Protein AF-A0A9D2BM08-F1 (afdb_monomer_lite)

Secondary structure (DSSP, 8-state):
-----HHHHHHHHHHHHHHHHHHHH---TT---HHHHHHHHHHHHHHHTT---BHHHHHHHHT--HHHHHHHHHHHHHTTS---EEETTEEEEEE-

pLDDT: mean 82.4, std 11.78, range [45.31, 91.88]

Structure (mmCIF, N/CA/C/O backbone):
data_AF-A0A9D2BM08-F1
#
_entry.id   AF-A0A9D2BM08-F1
#
loop_
_atom_site.group_PDB
_atom_site.id
_atom_site.type_symbol
_atom_site.label_atom_id
_atom_site.label_alt_id
_atom_site.label_comp_id
_atom_site.label_asym_id
_atom_site.label_entity_id
_atom_site.label_seq_id
_atom_site.pdbx_PDB_ins_code
_atom_site.Cartn_x
_atom_site.Cartn_y
_atom_site.Cartn_z
_atom_site.occupancy
_atom_site.B_iso_or_equiv
_atom_site.auth_seq_id
_atom_site.auth_comp_id
_atom_site.auth_asym_id
_atom_site.auth_atom_id
_atom_site.pdbx_PDB_model_num
ATOM 1 N N . MET A 1 1 ? 31.559 -18.540 -23.776 1.00 45.31 1 MET A N 1
ATOM 2 C CA . MET A 1 1 ? 30.370 -18.032 -24.492 1.00 45.31 1 MET A CA 1
ATOM 3 C C . MET A 1 1 ? 29.352 -17.616 -23.435 1.00 45.31 1 MET A C 1
ATOM 5 O O . MET A 1 1 ? 28.773 -18.478 -22.789 1.00 45.31 1 MET A O 1
ATOM 9 N N . TYR A 1 2 ? 29.264 -16.318 -23.125 1.00 54.38 2 TYR A N 1
ATOM 10 C CA . TYR A 1 2 ? 28.348 -15.799 -22.102 1.00 54.38 2 TYR A CA 1
ATOM 11 C C . TYR A 1 2 ? 26.923 -15.963 -22.643 1.00 54.38 2 TYR A C 1
ATOM 13 O O . TYR A 1 2 ? 26.498 -15.194 -23.500 1.00 54.38 2 TYR A O 1
ATOM 21 N N . SER A 1 3 ? 26.220 -17.012 -22.213 1.00 60.78 3 SER A N 1
ATOM 22 C CA . SER A 1 3 ? 24.790 -17.146 -22.496 1.00 60.78 3 SER A CA 1
ATOM 23 C C . SER A 1 3 ? 24.115 -15.955 -21.839 1.00 60.78 3 SER A C 1
ATOM 25 O O . SER A 1 3 ? 24.186 -15.836 -20.617 1.00 60.78 3 SER A O 1
ATOM 27 N N . ASP A 1 4 ? 23.553 -15.044 -22.633 1.00 63.81 4 ASP A N 1
ATOM 28 C CA . ASP A 1 4 ? 22.816 -13.896 -22.115 1.00 63.81 4 ASP A CA 1
ATOM 29 C C . ASP A 1 4 ? 21.692 -14.434 -21.217 1.00 63.81 4 ASP A C 1
ATOM 31 O O . ASP A 1 4 ? 20.735 -15.035 -21.721 1.00 63.81 4 ASP A O 1
ATOM 35 N N . PRO A 1 5 ? 21.823 -14.348 -19.880 1.00 83.50 5 PRO A N 1
ATOM 36 C CA . PRO A 1 5 ? 20.928 -15.081 -19.013 1.00 83.50 5 PRO A CA 1
ATOM 37 C C . PRO A 1 5 ? 19.567 -14.414 -19.119 1.00 83.50 5 PRO A C 1
ATOM 39 O O . PRO A 1 5 ? 19.461 -13.196 -18.973 1.00 83.50 5 PRO A O 1
ATOM 42 N N . VAL 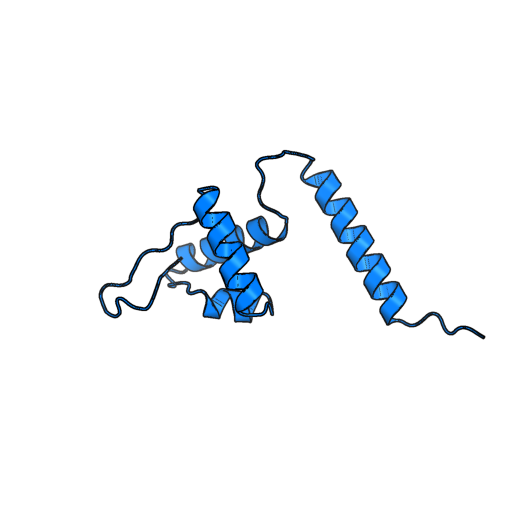A 1 6 ? 18.511 -15.199 -19.318 1.00 84.94 6 VAL A N 1
ATOM 43 C CA . VAL A 1 6 ? 17.125 -14.709 -19.395 1.00 84.94 6 VAL A CA 1
ATOM 44 C C . VAL A 1 6 ? 16.808 -13.731 -18.249 1.00 84.94 6 VAL A C 1
ATOM 46 O O . VAL A 1 6 ? 16.173 -12.701 -18.467 1.00 84.94 6 VAL A O 1
ATOM 49 N N . GLY A 1 7 ? 17.364 -13.963 -17.053 1.00 85.62 7 GLY A N 1
ATOM 50 C CA . GLY A 1 7 ? 17.252 -13.050 -15.911 1.00 85.62 7 GLY A CA 1
ATOM 51 C C . GLY A 1 7 ? 17.825 -11.641 -16.139 1.00 85.62 7 GLY A C 1
ATOM 52 O O . GLY A 1 7 ? 17.230 -10.661 -15.688 1.00 85.62 7 GLY A O 1
ATOM 53 N N . ARG A 1 8 ? 18.936 -11.493 -16.876 1.00 86.56 8 ARG A N 1
ATOM 54 C CA . ARG A 1 8 ? 19.505 -10.180 -17.237 1.00 86.56 8 ARG A CA 1
ATOM 55 C C . ARG A 1 8 ? 18.551 -9.420 -18.156 1.00 86.56 8 ARG A C 1
ATOM 57 O O . ARG A 1 8 ? 18.287 -8.247 -17.900 1.00 86.56 8 ARG A O 1
ATOM 64 N N . ARG A 1 9 ? 17.985 -10.085 -19.167 1.00 87.75 9 ARG A N 1
ATOM 65 C CA . ARG A 1 9 ? 17.002 -9.483 -20.086 1.00 87.75 9 ARG A CA 1
ATOM 66 C C . ARG A 1 9 ? 15.733 -9.055 -19.353 1.00 87.75 9 ARG A C 1
ATOM 68 O O . ARG A 1 9 ? 15.296 -7.922 -19.532 1.00 87.75 9 ARG A O 1
ATOM 75 N N . ILE A 1 10 ? 15.203 -9.898 -18.463 1.00 89.44 10 ILE A N 1
ATOM 76 C CA . ILE A 1 10 ? 14.049 -9.557 -17.611 1.00 89.44 10 ILE A CA 1
ATOM 77 C C . ILE A 1 10 ? 14.352 -8.316 -16.763 1.00 89.44 10 ILE A C 1
ATOM 79 O O . ILE A 1 10 ? 13.552 -7.383 -16.718 1.00 89.44 10 ILE A O 1
ATOM 83 N N . LYS A 1 11 ? 15.535 -8.252 -16.137 1.00 86.25 11 LYS A N 1
ATOM 84 C CA . LYS A 1 11 ? 15.943 -7.089 -15.338 1.00 86.25 11 LYS A CA 1
ATOM 85 C C . LYS A 1 11 ? 16.061 -5.816 -16.184 1.00 86.25 11 LYS A C 1
ATOM 87 O O . LYS A 1 11 ? 15.638 -4.753 -15.732 1.00 86.25 11 LYS A O 1
ATOM 92 N N . ILE A 1 12 ? 16.603 -5.912 -17.400 1.00 90.94 12 ILE A N 1
ATOM 93 C CA . ILE A 1 12 ? 16.689 -4.782 -18.339 1.00 90.94 12 ILE A CA 1
ATOM 94 C C . ILE A 1 12 ? 15.287 -4.296 -18.720 1.00 90.94 12 ILE A C 1
ATOM 96 O O . ILE A 1 12 ? 15.032 -3.096 -18.635 1.00 90.94 12 ILE A O 1
ATOM 100 N N . ILE A 1 13 ? 14.374 -5.206 -19.068 1.00 89.50 13 ILE A N 1
ATOM 101 C CA . ILE A 1 13 ? 12.986 -4.872 -19.418 1.00 89.50 13 ILE A CA 1
ATOM 102 C C . ILE A 1 13 ? 12.286 -4.188 -18.240 1.00 89.50 13 ILE A C 1
ATOM 104 O O . ILE A 1 13 ? 11.743 -3.101 -18.412 1.00 89.50 13 ILE A O 1
ATOM 108 N N . ASN A 1 14 ? 12.382 -4.745 -17.030 1.00 85.62 14 ASN A N 1
ATOM 109 C CA . ASN A 1 14 ? 11.822 -4.138 -15.820 1.00 85.62 14 ASN A CA 1
ATOM 110 C C . ASN A 1 14 ? 12.357 -2.712 -15.586 1.00 85.62 14 ASN A C 1
ATOM 112 O O . ASN A 1 14 ? 11.598 -1.794 -15.284 1.00 85.62 14 ASN A O 1
ATOM 116 N N . ASN A 1 15 ? 13.660 -2.492 -15.778 1.00 84.75 15 ASN A N 1
ATOM 117 C CA . ASN A 1 15 ? 14.264 -1.168 -15.620 1.00 84.75 15 ASN A CA 1
ATOM 118 C C . ASN A 1 15 ? 13.851 -0.184 -16.728 1.00 84.75 15 ASN A C 1
ATOM 120 O O . ASN A 1 15 ? 13.768 1.020 -16.486 1.00 84.75 15 ASN A O 1
ATOM 124 N N . LEU A 1 16 ? 13.635 -0.663 -17.955 1.00 87.31 16 LEU A N 1
ATOM 125 C CA . LEU A 1 16 ? 13.127 0.157 -19.055 1.00 87.31 16 LEU A CA 1
ATOM 126 C C . LEU A 1 16 ? 11.662 0.533 -18.833 1.00 87.31 16 LEU A C 1
ATOM 128 O O . LEU A 1 16 ? 11.326 1.702 -18.992 1.00 87.31 16 LEU A O 1
ATOM 132 N N . MET A 1 17 ? 10.830 -0.413 -18.386 1.00 82.69 17 MET A N 1
ATOM 133 C CA . MET A 1 17 ? 9.440 -0.156 -18.013 1.00 82.69 17 MET A CA 1
ATOM 134 C C . MET A 1 17 ? 9.364 0.888 -16.903 1.00 82.69 17 MET A C 1
ATOM 136 O O . MET A 1 17 ? 8.708 1.904 -17.095 1.00 82.69 17 MET A O 1
ATOM 140 N N . LYS A 1 18 ? 10.110 0.716 -15.802 1.00 76.44 18 LYS A N 1
ATOM 141 C CA . LYS A 1 18 ? 10.165 1.711 -14.716 1.00 76.44 18 LYS A CA 1
ATOM 142 C C . LYS A 1 18 ? 10.514 3.106 -15.234 1.00 76.44 18 LYS A C 1
ATOM 144 O O . LYS A 1 18 ? 9.739 4.028 -15.038 1.00 76.44 18 LYS A O 1
ATOM 149 N N . ARG A 1 19 ? 11.601 3.238 -16.004 1.00 78.44 19 ARG A N 1
ATOM 150 C CA . ARG A 1 19 ? 12.019 4.533 -16.574 1.00 78.44 19 ARG A CA 1
ATOM 151 C C . ARG A 1 19 ? 10.999 5.132 -17.538 1.00 78.44 19 ARG A C 1
ATOM 153 O O . ARG A 1 19 ? 10.851 6.348 -17.574 1.00 78.44 19 ARG A O 1
ATOM 160 N N . SER A 1 20 ? 10.340 4.310 -18.352 1.00 80.69 20 SER A N 1
ATOM 161 C CA . SER A 1 20 ? 9.291 4.783 -19.257 1.00 80.69 20 SER A CA 1
ATOM 162 C C . SER A 1 20 ? 8.098 5.304 -18.464 1.00 80.69 20 SER A C 1
ATOM 164 O O . SER A 1 20 ? 7.599 6.386 -18.749 1.00 80.69 20 SER A O 1
ATOM 166 N N . MET A 1 21 ? 7.685 4.573 -17.431 1.00 72.12 21 MET A N 1
ATOM 167 C CA . MET A 1 21 ? 6.584 4.975 -16.564 1.00 72.12 21 MET A CA 1
ATOM 168 C C . MET A 1 21 ? 6.938 6.251 -15.795 1.00 72.12 21 MET A C 1
ATOM 170 O O . MET A 1 21 ? 6.175 7.206 -15.844 1.00 72.12 21 MET A O 1
ATOM 174 N N . ASP A 1 22 ? 8.128 6.343 -15.203 1.00 71.25 22 ASP A N 1
ATOM 175 C CA . ASP A 1 22 ? 8.592 7.557 -14.516 1.00 71.25 22 ASP A CA 1
ATOM 176 C C . ASP A 1 22 ? 8.582 8.788 -15.446 1.00 71.25 22 ASP A C 1
ATOM 178 O O . ASP A 1 22 ? 8.233 9.891 -15.026 1.00 71.25 22 ASP A O 1
ATOM 182 N N . LYS A 1 23 ? 8.897 8.606 -16.738 1.00 73.00 23 LYS A N 1
ATOM 183 C CA . LYS A 1 23 ? 8.786 9.668 -17.753 1.00 73.00 23 LYS A CA 1
ATOM 184 C C . LYS A 1 23 ? 7.337 10.047 -18.068 1.00 73.00 23 LYS A C 1
ATOM 186 O O . LYS A 1 23 ? 7.062 11.234 -18.211 1.00 73.00 23 LYS A O 1
ATOM 191 N N . PHE A 1 24 ? 6.432 9.072 -18.174 1.00 66.31 24 PHE A N 1
ATOM 192 C CA . PHE A 1 24 ? 5.005 9.312 -18.427 1.00 66.31 24 PHE A CA 1
ATOM 193 C C . PHE A 1 24 ? 4.305 10.005 -17.251 1.00 66.31 24 PHE A C 1
ATOM 195 O O . PHE A 1 24 ? 3.483 10.891 -17.464 1.00 66.31 24 PHE A O 1
ATOM 202 N N . PHE A 1 25 ? 4.631 9.624 -16.014 1.00 59.84 25 PHE A N 1
ATOM 203 C CA . PHE A 1 25 ? 4.019 10.201 -14.812 1.00 59.84 25 PHE A CA 1
ATOM 204 C C . PHE A 1 25 ? 4.668 11.529 -14.372 1.00 59.84 25 PHE A C 1
ATOM 206 O O . PHE A 1 25 ? 4.028 12.299 -13.649 1.00 59.84 25 PHE A O 1
ATOM 213 N N . GLY A 1 26 ? 5.874 11.838 -14.870 1.00 55.62 26 GLY A N 1
ATOM 214 C CA . GLY A 1 26 ? 6.589 13.101 -14.671 1.00 55.62 26 GLY A CA 1
ATOM 215 C C . GLY A 1 26 ? 7.317 13.205 -13.324 1.00 55.62 26 GLY A C 1
ATOM 216 O O . GLY A 1 26 ? 6.897 12.635 -12.320 1.00 55.62 26 GLY A O 1
ATOM 217 N N . GLN A 1 27 ? 8.410 13.978 -13.282 1.00 53.22 27 GLN A N 1
ATOM 218 C CA . GLN A 1 27 ? 9.116 14.313 -12.038 1.00 53.22 27 GLN A CA 1
ATOM 219 C C . GLN A 1 27 ? 8.324 15.367 -11.253 1.00 53.22 27 GLN A C 1
ATOM 221 O O . GLN A 1 27 ? 8.562 16.564 -11.402 1.00 53.22 27 GLN A O 1
ATOM 226 N N . ARG A 1 28 ? 7.355 14.942 -10.437 1.00 51.75 28 ARG A N 1
ATOM 227 C CA . ARG A 1 28 ? 6.757 15.804 -9.408 1.00 51.75 28 ARG A CA 1
ATOM 228 C C . ARG A 1 28 ? 7.173 15.316 -8.016 1.00 51.75 28 ARG A C 1
ATOM 230 O O . ARG A 1 28 ? 7.005 14.127 -7.744 1.00 51.75 28 ARG A O 1
ATOM 237 N N . PRO A 1 29 ? 7.727 16.190 -7.154 1.00 48.66 29 PRO A N 1
ATOM 238 C CA . PRO A 1 29 ? 8.267 15.829 -5.833 1.00 48.66 29 PRO A CA 1
ATOM 239 C C . PRO A 1 29 ? 7.218 15.298 -4.835 1.00 48.66 29 PRO A C 1
ATOM 241 O O . PRO A 1 29 ? 7.560 14.789 -3.773 1.00 48.66 29 PRO A O 1
ATOM 244 N N . ASP A 1 30 ? 5.946 15.400 -5.192 1.00 51.72 30 ASP A N 1
ATOM 245 C CA . ASP A 1 30 ? 4.760 15.203 -4.368 1.00 51.72 30 ASP A CA 1
ATOM 246 C C . ASP A 1 30 ? 3.937 13.957 -4.762 1.00 51.72 30 ASP A C 1
ATOM 248 O O . ASP A 1 30 ? 2.893 13.691 -4.164 1.00 51.72 30 ASP A O 1
ATOM 252 N N . ARG A 1 31 ? 4.386 13.144 -5.736 1.00 52.44 31 ARG A N 1
ATOM 253 C CA . ARG A 1 31 ? 3.550 12.064 -6.288 1.00 52.44 31 ARG A CA 1
ATOM 254 C C . ARG A 1 31 ? 3.863 10.641 -5.837 1.00 52.44 31 ARG A C 1
ATOM 256 O O . ARG A 1 31 ? 4.998 10.195 -5.705 1.00 52.44 31 ARG A O 1
ATOM 263 N N . ALA A 1 32 ? 2.751 9.927 -5.673 1.00 57.47 32 ALA A N 1
ATOM 264 C CA . ALA A 1 32 ? 2.604 8.487 -5.636 1.00 57.47 32 ALA A CA 1
ATOM 265 C C . ALA A 1 32 ? 3.592 7.806 -6.596 1.00 57.47 32 ALA A C 1
ATOM 267 O O . ALA A 1 32 ? 3.555 8.072 -7.796 1.00 57.47 32 ALA A O 1
ATOM 268 N N . THR A 1 33 ? 4.453 6.910 -6.092 1.00 71.06 33 THR A N 1
ATOM 269 C CA . THR A 1 33 ? 5.191 6.007 -6.989 1.00 71.06 33 THR A CA 1
ATOM 270 C C . THR A 1 33 ? 4.189 5.238 -7.847 1.00 71.06 33 THR A C 1
ATOM 272 O O . THR A 1 33 ? 3.016 5.116 -7.481 1.00 71.06 33 THR A O 1
ATOM 275 N N . LEU A 1 34 ? 4.633 4.678 -8.975 1.00 72.06 34 LEU A N 1
ATOM 276 C CA . LEU A 1 34 ? 3.768 3.840 -9.806 1.00 72.06 34 LEU A CA 1
ATOM 277 C C . LEU A 1 34 ? 2.989 2.838 -8.935 1.00 72.06 34 LEU A C 1
ATOM 279 O O . LEU A 1 34 ? 1.767 2.778 -9.011 1.00 72.06 34 LEU A O 1
ATOM 283 N N . MET A 1 35 ? 3.683 2.181 -8.001 1.00 78.25 35 MET A N 1
ATOM 284 C CA . MET A 1 35 ? 3.098 1.277 -7.007 1.00 78.25 35 MET A CA 1
ATOM 285 C C . MET A 1 35 ? 1.979 1.896 -6.164 1.00 78.25 35 MET A C 1
ATOM 287 O O . MET A 1 35 ? 0.942 1.266 -6.000 1.00 78.25 35 MET A O 1
ATOM 291 N N . HIS A 1 36 ? 2.139 3.124 -5.668 1.00 83.62 36 HIS A N 1
ATOM 292 C CA . HIS A 1 36 ? 1.072 3.816 -4.938 1.00 83.62 36 HIS A CA 1
ATOM 293 C C . HIS A 1 36 ? -0.175 4.009 -5.818 1.00 83.62 36 HIS A C 1
ATOM 295 O O . HIS A 1 36 ? -1.288 3.867 -5.327 1.00 83.62 36 HIS A O 1
ATOM 301 N N . THR A 1 37 ? -0.005 4.273 -7.119 1.00 81.88 37 THR A N 1
ATOM 302 C CA . THR A 1 37 ? -1.130 4.420 -8.061 1.00 81.88 37 THR A CA 1
ATOM 303 C C . THR A 1 37 ? -1.870 3.096 -8.264 1.00 81.88 37 THR A C 1
ATOM 305 O O . THR A 1 37 ? -3.096 3.069 -8.215 1.00 81.88 37 THR A O 1
ATOM 308 N N . TRP A 1 38 ? -1.140 1.986 -8.424 1.00 84.94 38 TRP A N 1
ATOM 309 C CA . TRP A 1 38 ? -1.749 0.652 -8.509 1.00 84.94 38 TRP A CA 1
ATOM 310 C C . TRP A 1 38 ? -2.512 0.288 -7.235 1.00 84.94 38 TRP A C 1
ATOM 312 O O . TRP A 1 38 ? -3.612 -0.251 -7.314 1.00 84.94 38 TRP A O 1
ATOM 322 N N . ILE A 1 39 ? -1.960 0.617 -6.066 1.00 87.56 39 ILE A N 1
ATOM 323 C CA . ILE A 1 39 ? -2.611 0.360 -4.776 1.00 87.56 39 ILE A CA 1
ATOM 324 C C . ILE A 1 39 ? -3.879 1.195 -4.631 1.00 87.56 39 ILE A C 1
ATOM 326 O O . ILE A 1 39 ? -4.895 0.659 -4.209 1.00 87.56 39 ILE A O 1
ATOM 330 N N . LEU A 1 40 ? -3.850 2.475 -5.010 1.00 88.25 40 LEU A N 1
ATOM 331 C CA . LEU A 1 40 ? -5.045 3.322 -4.997 1.00 88.25 40 LEU A CA 1
ATOM 332 C C . LEU A 1 40 ? -6.142 2.760 -5.912 1.00 88.25 40 LEU A C 1
ATOM 334 O O . LEU A 1 40 ? -7.284 2.650 -5.479 1.00 88.25 40 LEU A O 1
ATOM 338 N N . GLY A 1 41 ? -5.795 2.330 -7.130 1.00 88.94 41 GLY A N 1
ATOM 339 C CA . GLY A 1 41 ? -6.755 1.689 -8.036 1.00 88.94 41 GLY A CA 1
ATOM 340 C C . GLY A 1 41 ? -7.307 0.369 -7.487 1.00 88.94 41 GLY A C 1
ATOM 341 O O . GLY A 1 41 ? -8.501 0.099 -7.585 1.00 88.94 41 GLY A O 1
ATOM 342 N N . PHE A 1 42 ? -6.463 -0.440 -6.846 1.00 90.12 42 PHE A N 1
ATOM 343 C CA . PHE A 1 42 ? -6.893 -1.670 -6.180 1.00 90.12 42 PHE A CA 1
ATOM 344 C C . PHE A 1 42 ? -7.854 -1.401 -5.014 1.00 90.12 42 PHE A C 1
ATOM 346 O O . PHE A 1 42 ? -8.878 -2.075 -4.898 1.00 90.12 42 PHE A O 1
ATOM 353 N N . LEU A 1 43 ? -7.546 -0.405 -4.177 1.00 90.62 43 LEU A N 1
ATOM 354 C CA . LEU A 1 43 ? -8.405 0.015 -3.070 1.00 90.62 43 LEU A CA 1
ATOM 355 C C . LEU A 1 43 ? -9.756 0.513 -3.584 1.00 90.62 43 LEU A C 1
ATOM 357 O O . LEU A 1 43 ? -10.784 0.084 -3.067 1.00 90.62 43 LEU A O 1
ATOM 361 N N . GLN A 1 44 ? -9.759 1.336 -4.635 1.00 89.81 44 GLN A N 1
ATOM 362 C CA . GLN A 1 44 ? -10.980 1.847 -5.253 1.00 89.81 44 GLN A CA 1
ATOM 363 C C . GLN A 1 44 ? -11.863 0.709 -5.780 1.00 89.81 44 GLN A C 1
ATOM 365 O O . GLN A 1 44 ? -13.023 0.607 -5.396 1.00 89.81 44 GLN A O 1
ATOM 370 N N . ASN A 1 45 ? -11.294 -0.225 -6.547 1.00 91.50 45 ASN A N 1
ATOM 371 C CA . ASN A 1 45 ? -12.039 -1.375 -7.065 1.00 91.50 45 ASN A CA 1
ATOM 372 C C . ASN A 1 45 ? -12.642 -2.244 -5.948 1.00 91.50 45 ASN A C 1
ATOM 374 O O . ASN A 1 45 ? -13.740 -2.785 -6.093 1.00 91.50 45 ASN A O 1
ATOM 378 N N . ARG A 1 46 ? -11.930 -2.416 -4.825 1.00 90.94 46 ARG A N 1
ATOM 379 C CA . ARG A 1 46 ? -12.451 -3.169 -3.675 1.00 90.94 46 ARG A CA 1
ATOM 380 C C . ARG A 1 46 ? -13.523 -2.401 -2.914 1.00 90.94 46 ARG A C 1
ATOM 382 O O . ARG A 1 46 ? -14.495 -3.022 -2.486 1.00 90.94 46 ARG A O 1
ATOM 389 N N . GLN A 1 47 ? -13.371 -1.088 -2.782 1.00 89.00 47 GLN A N 1
ATOM 390 C CA . GLN A 1 47 ? -14.371 -0.219 -2.175 1.00 89.00 47 GLN A CA 1
ATOM 391 C C . GLN A 1 47 ? -15.672 -0.220 -2.986 1.00 89.00 47 GLN A C 1
ATOM 393 O O . GLN A 1 47 ? -16.738 -0.396 -2.400 1.00 89.00 47 GLN A O 1
ATOM 398 N N . ASP A 1 48 ? -15.584 -0.129 -4.315 1.00 90.81 48 ASP A N 1
ATOM 399 C CA . ASP A 1 48 ? -16.734 -0.202 -5.225 1.00 90.81 48 ASP A CA 1
ATOM 400 C C . ASP A 1 48 ? -17.446 -1.564 -5.142 1.00 90.81 48 ASP A C 1
ATOM 402 O O . ASP A 1 48 ? -18.665 -1.655 -5.269 1.00 90.81 48 ASP A O 1
ATOM 406 N N . ALA A 1 49 ? -16.698 -2.632 -4.851 1.00 91.62 49 ALA A N 1
ATOM 407 C CA . ALA A 1 49 ? -17.236 -3.966 -4.590 1.00 91.62 49 ALA A CA 1
ATOM 408 C C . ALA A 1 49 ? -17.738 -4.174 -3.142 1.00 91.62 49 ALA A C 1
ATOM 410 O O . ALA A 1 49 ? -18.116 -5.294 -2.791 1.00 91.62 49 ALA A O 1
ATOM 411 N N . GLY A 1 50 ? -17.697 -3.146 -2.286 1.00 88.31 50 GLY A N 1
ATOM 412 C CA . GLY A 1 50 ? -18.113 -3.220 -0.881 1.00 88.31 50 GLY A CA 1
ATOM 413 C C . GLY A 1 50 ? -17.222 -4.108 -0.003 1.00 88.31 50 GLY A C 1
ATOM 414 O O . GLY A 1 50 ? -17.676 -4.607 1.024 1.00 88.31 50 GLY A O 1
ATOM 415 N N . LYS A 1 51 ? -15.969 -4.351 -0.407 1.00 89.44 51 LYS A N 1
ATOM 416 C CA . LYS A 1 51 ? -15.028 -5.222 0.309 1.00 89.44 51 LYS A CA 1
ATOM 417 C C . LYS A 1 51 ? -14.077 -4.412 1.179 1.00 89.44 51 LYS A C 1
ATOM 419 O O . LYS A 1 51 ? -13.421 -3.480 0.715 1.00 89.44 51 LYS A O 1
ATOM 424 N N . ASP A 1 52 ? -13.926 -4.838 2.427 1.00 88.31 52 ASP A N 1
ATOM 425 C CA . ASP A 1 52 ? -12.878 -4.316 3.298 1.00 88.31 52 ASP A CA 1
ATOM 426 C C . ASP A 1 52 ? -11.498 -4.759 2.807 1.00 88.31 52 ASP A C 1
ATOM 428 O O . ASP A 1 52 ? -11.295 -5.912 2.414 1.00 88.31 52 ASP A O 1
ATOM 432 N N . THR A 1 53 ? -10.541 -3.830 2.835 1.00 91.25 53 THR A N 1
ATOM 433 C CA . THR A 1 53 ? -9.162 -4.098 2.427 1.00 91.25 53 THR A CA 1
ATOM 434 C C . THR A 1 53 ? -8.223 -3.914 3.605 1.00 91.25 53 THR A C 1
ATOM 436 O O . THR A 1 53 ? -8.223 -2.882 4.278 1.00 91.25 53 THR A O 1
ATOM 439 N N . PHE A 1 54 ? -7.393 -4.926 3.838 1.00 91.88 54 PHE A N 1
ATOM 440 C CA . PHE A 1 54 ? -6.380 -4.924 4.880 1.00 91.88 54 PHE A CA 1
ATOM 441 C C . PHE A 1 54 ? -4.986 -5.027 4.274 1.00 91.88 54 PHE A C 1
ATOM 443 O O . PHE A 1 54 ? -4.801 -5.388 3.114 1.00 91.88 54 PHE A O 1
ATOM 450 N N . GLN A 1 55 ? -3.966 -4.774 5.095 1.00 90.12 55 GLN A N 1
ATOM 451 C CA . GLN A 1 55 ? -2.575 -4.880 4.653 1.00 90.12 55 GLN A CA 1
ATOM 452 C C . GLN A 1 55 ? -2.255 -6.257 4.035 1.00 90.12 55 GLN A C 1
ATOM 454 O O . GLN A 1 55 ? -1.577 -6.321 3.014 1.00 90.12 55 GLN A O 1
ATOM 459 N N . LYS A 1 56 ? -2.799 -7.343 4.603 1.00 90.50 56 LYS A N 1
ATOM 460 C CA . LYS A 1 56 ? -2.637 -8.716 4.090 1.00 90.50 56 LYS A CA 1
ATOM 461 C C . LYS A 1 56 ? -3.150 -8.899 2.655 1.00 90.50 56 LYS A C 1
ATOM 463 O O . LYS A 1 56 ? -2.586 -9.693 1.912 1.00 90.50 56 LYS A O 1
ATOM 468 N N . ASP A 1 57 ? -4.194 -8.169 2.265 1.00 91.19 57 ASP A N 1
ATOM 469 C CA . ASP A 1 57 ? -4.763 -8.248 0.919 1.00 91.19 57 ASP A CA 1
ATOM 470 C C . ASP A 1 57 ? -3.829 -7.603 -0.104 1.00 91.19 57 ASP A C 1
ATOM 472 O O . ASP A 1 57 ? -3.632 -8.140 -1.187 1.00 91.19 57 ASP A O 1
ATOM 476 N N . ILE A 1 58 ? -3.202 -6.486 0.270 1.00 90.00 58 ILE A N 1
ATOM 477 C CA . ILE A 1 58 ? -2.214 -5.790 -0.564 1.00 90.00 58 ILE A CA 1
ATOM 47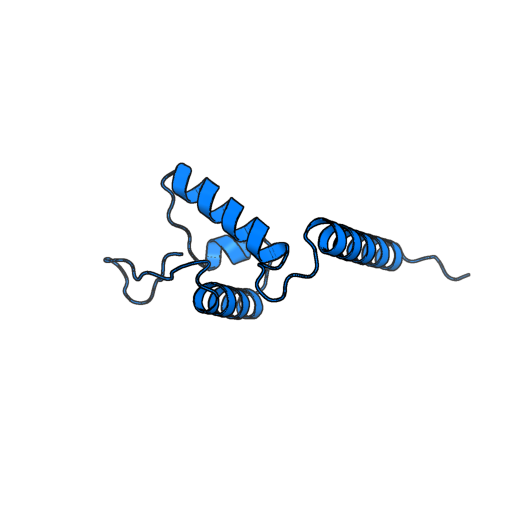8 C C . ILE A 1 58 ? -0.932 -6.627 -0.685 1.00 90.00 58 ILE A C 1
ATOM 480 O O . ILE A 1 58 ? -0.369 -6.732 -1.773 1.00 90.00 58 ILE A O 1
ATOM 484 N N . GLU A 1 59 ? -0.484 -7.248 0.413 1.00 91.81 59 GLU A N 1
ATOM 485 C CA . GLU A 1 59 ? 0.664 -8.170 0.413 1.00 91.81 59 GLU A CA 1
ATOM 486 C C . GLU A 1 59 ? 0.443 -9.334 -0.564 1.00 91.81 59 GLU A C 1
ATOM 488 O O . GLU A 1 59 ? 1.337 -9.648 -1.352 1.00 91.81 59 GLU A O 1
ATOM 493 N N . ALA A 1 60 ? -0.752 -9.936 -0.544 1.00 90.38 60 ALA A N 1
ATOM 494 C CA . ALA A 1 60 ? -1.116 -11.048 -1.416 1.00 90.38 60 ALA A CA 1
ATOM 495 C C . ALA A 1 60 ? -1.262 -10.625 -2.886 1.00 90.38 60 ALA A C 1
ATOM 497 O O . ALA A 1 60 ? -0.692 -11.274 -3.760 1.00 90.38 60 ALA A O 1
ATOM 498 N N . GLU A 1 61 ? -1.972 -9.528 -3.159 1.00 89.00 61 GLU A N 1
ATOM 499 C CA . GLU A 1 61 ? -2.247 -9.065 -4.525 1.00 89.00 61 GLU A CA 1
ATOM 500 C C . GLU A 1 61 ? -0.962 -8.677 -5.267 1.00 89.00 61 GLU A C 1
ATOM 502 O O . GLU A 1 61 ? -0.731 -9.083 -6.403 1.00 89.00 61 GLU A O 1
ATOM 507 N N . PHE A 1 62 ? -0.092 -7.906 -4.612 1.00 86.19 62 PHE A N 1
ATOM 508 C CA . PHE A 1 62 ? 1.115 -7.377 -5.247 1.00 86.19 62 PHE A CA 1
ATOM 509 C C . PHE A 1 62 ? 2.357 -8.241 -5.008 1.00 86.19 62 PHE A C 1
ATOM 511 O O . PHE A 1 62 ? 3.442 -7.889 -5.473 1.00 86.19 62 PHE A O 1
ATOM 518 N N . SER A 1 63 ? 2.221 -9.363 -4.289 1.00 87.38 63 SER A N 1
ATOM 519 C CA . SER A 1 63 ? 3.335 -10.243 -3.908 1.00 87.38 63 SER A CA 1
ATOM 520 C C . SER A 1 63 ? 4.493 -9.477 -3.245 1.00 87.38 63 SER A C 1
ATOM 522 O O . SER A 1 63 ? 5.670 -9.697 -3.544 1.00 87.38 63 SER A O 1
ATOM 524 N N . ILE A 1 64 ? 4.160 -8.541 -2.350 1.00 87.00 64 ILE A N 1
ATOM 525 C CA . ILE A 1 64 ? 5.127 -7.702 -1.628 1.00 87.00 64 ILE A CA 1
ATOM 526 C C . ILE A 1 64 ? 5.269 -8.226 -0.202 1.00 87.00 64 ILE A C 1
ATOM 528 O O . ILE A 1 64 ? 4.301 -8.627 0.438 1.00 87.00 64 ILE A O 1
ATOM 532 N N . ASN A 1 65 ? 6.490 -8.195 0.329 1.00 88.94 65 ASN A N 1
ATOM 533 C CA . ASN A 1 65 ? 6.728 -8.586 1.712 1.00 88.94 65 ASN A CA 1
ATOM 534 C C . ASN A 1 65 ? 6.026 -7.634 2.715 1.00 88.94 65 ASN A C 1
ATOM 536 O O . ASN A 1 65 ? 5.697 -6.476 2.425 1.00 88.94 65 ASN A O 1
ATOM 540 N N . ARG A 1 66 ? 5.836 -8.115 3.947 1.00 88.44 66 ARG A N 1
ATOM 541 C CA . ARG A 1 66 ? 5.176 -7.350 5.015 1.00 88.44 66 ARG A CA 1
ATOM 542 C C . ARG A 1 66 ? 5.907 -6.058 5.385 1.00 88.44 66 ARG A C 1
ATOM 544 O O . ARG A 1 66 ? 5.266 -5.050 5.682 1.00 88.44 66 ARG A O 1
ATOM 551 N N . SER A 1 67 ? 7.240 -6.073 5.405 1.00 89.31 67 SER A N 1
ATOM 552 C CA . SER A 1 67 ? 8.046 -4.922 5.833 1.00 89.31 67 SER A CA 1
ATOM 553 C C . SER A 1 67 ? 7.963 -3.765 4.837 1.00 89.31 67 SER A C 1
ATOM 555 O O . SER A 1 67 ? 7.686 -2.636 5.239 1.00 89.31 67 SER A O 1
ATOM 557 N N . THR A 1 68 ? 8.115 -4.044 3.542 1.00 86.88 68 THR A N 1
ATOM 558 C CA . THR A 1 68 ? 7.950 -3.072 2.457 1.00 86.88 68 THR A CA 1
ATOM 559 C C . THR A 1 68 ? 6.512 -2.579 2.389 1.00 86.88 68 THR A C 1
ATOM 561 O O . THR A 1 68 ? 6.307 -1.374 2.271 1.00 86.88 68 THR A O 1
ATOM 564 N N . THR A 1 69 ? 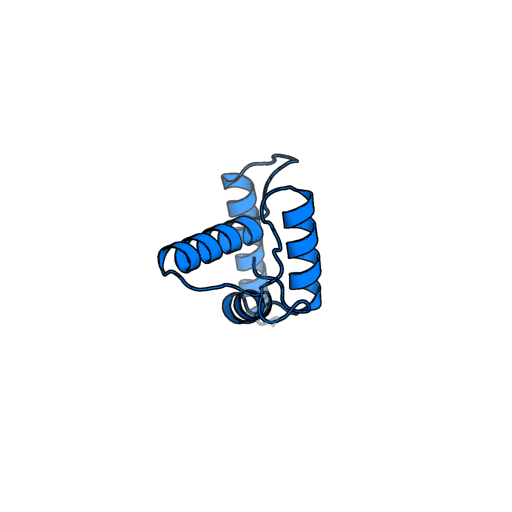5.517 -3.460 2.541 1.00 88.62 69 THR A N 1
ATOM 565 C CA . THR A 1 69 ? 4.108 -3.037 2.540 1.00 88.62 69 THR A CA 1
ATOM 566 C C . THR A 1 69 ? 3.805 -2.099 3.706 1.00 88.62 69 THR A C 1
ATOM 568 O O . THR A 1 69 ? 3.207 -1.043 3.513 1.00 88.62 69 THR A O 1
ATOM 571 N N . SER A 1 70 ? 4.274 -2.425 4.912 1.00 89.62 70 SER A N 1
ATOM 572 C CA . SER A 1 70 ? 4.098 -1.565 6.085 1.00 89.62 70 SER A CA 1
ATOM 573 C C . SER A 1 70 ? 4.722 -0.183 5.88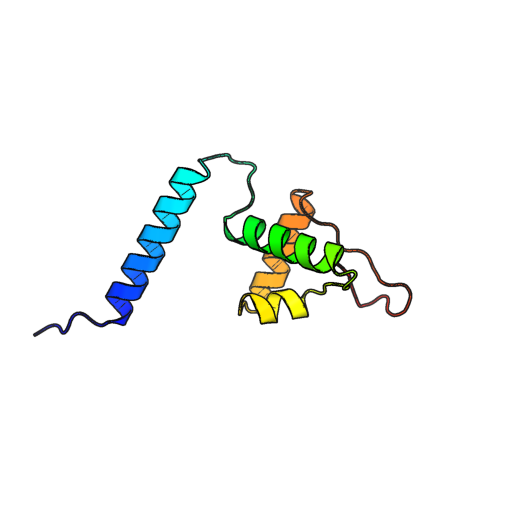3 1.00 89.62 70 SER A C 1
ATOM 575 O O . SER A 1 70 ? 4.064 0.825 6.139 1.00 89.62 70 SER A O 1
ATOM 577 N N . GLU A 1 71 ? 5.961 -0.122 5.390 1.00 89.44 71 GLU A N 1
ATOM 578 C CA . GLU A 1 71 ? 6.675 1.143 5.200 1.00 89.44 71 GLU A CA 1
ATOM 579 C C . GLU A 1 71 ? 6.059 1.999 4.085 1.00 89.44 71 GLU A C 1
ATOM 581 O O . GLU A 1 71 ? 5.838 3.197 4.260 1.00 89.44 71 GLU A O 1
ATOM 586 N N . MET A 1 72 ? 5.679 1.366 2.976 1.00 89.31 72 MET A N 1
ATOM 587 C CA . MET A 1 72 ? 4.978 2.013 1.869 1.00 89.31 72 MET A CA 1
ATOM 588 C C . MET A 1 72 ? 3.647 2.621 2.320 1.00 89.31 72 MET A C 1
ATOM 590 O O . MET A 1 72 ? 3.365 3.783 2.044 1.00 89.31 72 MET A O 1
ATOM 594 N N . LEU A 1 73 ? 2.839 1.872 3.068 1.00 89.56 73 LEU A N 1
ATOM 595 C CA . LEU A 1 73 ? 1.552 2.364 3.548 1.00 89.56 73 LEU A CA 1
ATOM 596 C C . LEU A 1 73 ? 1.704 3.489 4.584 1.00 89.56 73 LEU A C 1
ATOM 598 O O . LEU A 1 73 ? 0.901 4.417 4.583 1.00 89.56 73 LEU A O 1
ATOM 602 N N . LYS A 1 74 ? 2.742 3.465 5.437 1.00 89.88 74 LYS A N 1
ATOM 603 C CA . LYS A 1 74 ? 3.059 4.611 6.314 1.00 89.88 74 LYS A CA 1
ATOM 604 C C . LYS A 1 74 ? 3.363 5.864 5.497 1.00 89.88 74 LYS A C 1
ATOM 606 O O . LYS A 1 74 ? 2.866 6.937 5.832 1.00 89.88 74 LYS A O 1
ATOM 611 N N . LEU A 1 75 ? 4.157 5.729 4.434 1.00 88.19 75 LEU A N 1
ATOM 612 C CA . LEU A 1 75 ? 4.487 6.836 3.540 1.00 88.19 75 LEU A CA 1
ATOM 613 C C . LEU A 1 75 ? 3.234 7.370 2.831 1.00 88.19 75 LEU A C 1
ATOM 615 O O . LEU A 1 75 ? 3.036 8.579 2.772 1.00 88.19 75 LEU A O 1
ATOM 619 N N . MET A 1 76 ? 2.354 6.484 2.362 1.00 88.56 76 MET A N 1
ATOM 620 C CA . MET A 1 76 ? 1.085 6.875 1.741 1.00 88.56 76 MET A CA 1
ATOM 621 C C . MET A 1 76 ? 0.147 7.592 2.725 1.00 88.56 76 MET A C 1
ATOM 623 O O . MET A 1 76 ? -0.471 8.581 2.339 1.00 88.56 76 MET A O 1
ATOM 627 N N . CYS A 1 77 ? 0.085 7.173 3.995 1.00 89.56 77 CYS A N 1
ATOM 628 C CA . CYS A 1 77 ? -0.651 7.910 5.030 1.00 89.56 77 CYS A CA 1
ATOM 629 C C . CYS A 1 77 ? -0.037 9.287 5.303 1.00 89.56 77 CYS A C 1
ATOM 631 O O . CYS A 1 77 ? -0.757 10.278 5.371 1.00 89.56 77 CYS A O 1
ATOM 633 N N . LYS A 1 78 ? 1.295 9.365 5.430 1.00 88.50 78 LYS A N 1
ATOM 634 C CA . LYS A 1 78 ? 2.010 10.633 5.650 1.00 88.50 78 LYS A CA 1
ATOM 635 C C . LYS A 1 78 ? 1.761 11.629 4.515 1.00 88.50 78 LYS A C 1
ATOM 637 O O . LYS A 1 78 ? 1.642 12.822 4.766 1.00 88.50 78 LYS A O 1
ATOM 642 N N . ASN A 1 79 ? 1.655 11.127 3.289 1.00 84.31 79 ASN A N 1
ATOM 643 C CA . ASN A 1 79 ? 1.388 11.931 2.102 1.00 84.31 79 ASN A CA 1
ATOM 644 C C . ASN A 1 79 ? -0.112 12.208 1.881 1.00 84.31 79 ASN A C 1
ATOM 646 O O . ASN A 1 79 ? -0.468 12.777 0.854 1.00 84.31 79 ASN A O 1
ATOM 650 N N . GLY A 1 80 ? -0.995 11.787 2.795 1.00 84.50 80 GLY A N 1
ATOM 651 C CA . GLY A 1 80 ? -2.438 12.025 2.701 1.00 84.50 80 GLY A CA 1
ATOM 652 C C . GLY A 1 80 ? -3.148 11.238 1.595 1.00 84.50 80 GLY A C 1
ATOM 653 O O . GLY A 1 80 ? -4.247 11.610 1.201 1.00 84.50 80 GLY A O 1
ATOM 654 N N . MET A 1 81 ? -2.536 10.168 1.074 1.00 85.75 81 MET A N 1
ATOM 655 C CA . MET A 1 81 ? -3.112 9.358 -0.010 1.00 85.75 81 MET A CA 1
ATOM 656 C C . MET A 1 81 ? -4.135 8.340 0.499 1.00 85.75 81 MET A C 1
ATOM 658 O O . MET A 1 81 ? -5.087 8.030 -0.207 1.00 85.75 81 MET A O 1
ATOM 662 N N . ILE A 1 82 ? -3.913 7.786 1.694 1.00 90.19 82 ILE A N 1
ATOM 663 C CA . ILE A 1 82 ? -4.758 6.750 2.306 1.00 90.19 82 ILE A CA 1
ATOM 664 C C . ILE A 1 82 ? -4.880 6.980 3.810 1.00 90.19 82 ILE A C 1
ATOM 666 O O . ILE A 1 82 ? -3.971 7.528 4.441 1.00 90.19 82 ILE A O 1
ATOM 670 N N . SER A 1 83 ? -5.950 6.458 4.398 1.00 90.12 83 SER A N 1
ATOM 671 C CA . SER A 1 83 ? -6.194 6.504 5.838 1.00 90.12 83 SER A CA 1
ATOM 672 C C . SER A 1 83 ? -6.282 5.097 6.404 1.00 90.12 83 SER A C 1
ATOM 674 O O . SER A 1 83 ? -6.858 4.213 5.793 1.00 90.12 83 SER A O 1
ATOM 676 N N . ARG A 1 84 ? -5.706 4.873 7.587 1.00 90.50 84 ARG A N 1
ATOM 677 C CA . ARG A 1 84 ? -5.800 3.585 8.285 1.00 90.50 84 ARG A CA 1
ATOM 678 C C . ARG A 1 84 ? -6.771 3.707 9.447 1.00 90.50 84 ARG A C 1
ATOM 680 O O . ARG A 1 84 ? -6.419 4.306 10.463 1.00 90.50 84 ARG A O 1
ATOM 687 N N . VAL A 1 85 ? -7.955 3.126 9.305 1.00 89.19 85 VAL A N 1
ATOM 688 C CA . VAL A 1 85 ? -9.046 3.241 10.279 1.00 89.19 85 VAL A CA 1
ATOM 689 C C . VAL A 1 85 ? -9.175 1.923 11.052 1.00 89.19 85 VAL A C 1
ATOM 691 O O . VAL A 1 85 ? -9.151 0.858 10.428 1.00 89.19 85 VAL A O 1
ATOM 694 N N . PRO A 1 86 ? -9.243 1.946 12.396 1.00 87.38 86 PRO A N 1
ATOM 695 C CA . PRO A 1 86 ? -9.540 0.743 13.168 1.00 87.38 86 PRO A CA 1
ATOM 696 C C . PRO A 1 86 ? -10.947 0.232 12.838 1.00 87.38 86 PRO A C 1
ATOM 698 O O . PRO A 1 86 ? -11.825 1.011 12.480 1.00 87.38 86 PRO A O 1
ATOM 701 N N . VAL A 1 87 ? -11.156 -1.074 12.960 1.00 88.56 87 VAL A N 1
ATOM 702 C CA . VAL A 1 87 ? -12.478 -1.690 12.791 1.00 88.56 87 VAL A CA 1
ATOM 703 C C . VAL A 1 87 ? -13.129 -1.930 14.152 1.00 88.56 87 VAL A C 1
ATOM 705 O O . VAL A 1 87 ? -12.440 -2.259 15.117 1.00 88.56 87 VAL A O 1
ATOM 708 N N . ASP A 1 88 ? -14.455 -1.810 14.223 1.00 86.31 88 ASP A N 1
ATOM 709 C CA . ASP A 1 88 ? -15.207 -1.861 15.490 1.00 86.31 88 ASP A CA 1
ATOM 710 C C . ASP A 1 88 ? -15.072 -3.197 16.237 1.00 86.31 88 ASP A C 1
ATOM 712 O O . ASP A 1 88 ? -15.190 -3.254 17.459 1.00 86.31 88 ASP A O 1
ATOM 716 N N . TYR A 1 89 ? -14.804 -4.280 15.505 1.00 85.81 89 TYR A N 1
ATOM 717 C CA . TYR A 1 89 ? -14.711 -5.634 16.053 1.00 85.81 89 TYR A CA 1
ATOM 718 C C . TYR A 1 89 ? -13.293 -6.045 16.482 1.00 85.81 89 TYR A C 1
ATOM 720 O O . TYR A 1 89 ? -13.147 -7.004 17.238 1.00 85.81 89 TYR A O 1
ATOM 728 N N . ASP A 1 90 ? -12.242 -5.360 16.015 1.00 86.12 90 ASP A N 1
ATOM 729 C CA . ASP A 1 90 ? -10.854 -5.649 16.397 1.00 86.12 90 ASP A CA 1
ATOM 730 C C . ASP A 1 90 ? -9.972 -4.395 16.300 1.00 86.12 90 ASP A C 1
ATOM 732 O O . ASP A 1 90 ? -9.524 -3.990 15.226 1.00 86.12 90 ASP A O 1
ATOM 736 N N . ALA A 1 91 ? -9.637 -3.824 17.460 1.00 80.75 91 ALA A N 1
ATOM 737 C CA . ALA A 1 91 ? -8.792 -2.635 17.568 1.00 80.75 91 ALA A CA 1
ATOM 738 C C . ALA A 1 91 ? -7.346 -2.838 17.066 1.00 80.75 91 ALA A C 1
ATOM 740 O O . ALA A 1 91 ? -6.628 -1.861 16.829 1.00 80.75 91 ALA A O 1
ATOM 741 N N . ARG A 1 92 ? -6.882 -4.087 16.910 1.00 82.31 92 ARG A N 1
ATOM 742 C CA . ARG A 1 92 ? -5.551 -4.402 16.358 1.00 82.31 92 ARG A CA 1
ATOM 743 C C . ARG A 1 92 ? -5.541 -4.355 14.834 1.00 82.31 92 ARG A C 1
ATOM 745 O O . ARG A 1 92 ? -4.471 -4.222 14.235 1.00 82.3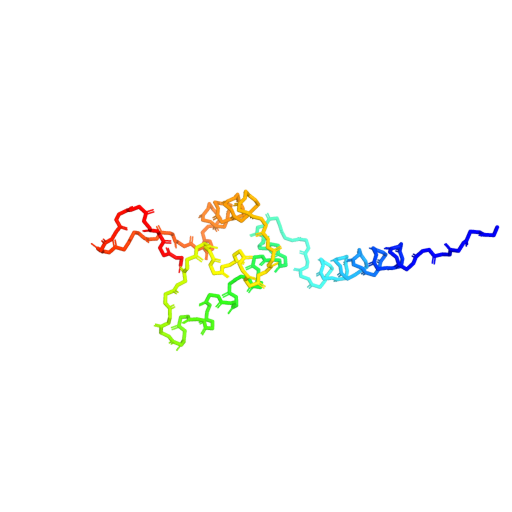1 92 ARG A O 1
ATOM 752 N N . LEU A 1 93 ? -6.707 -4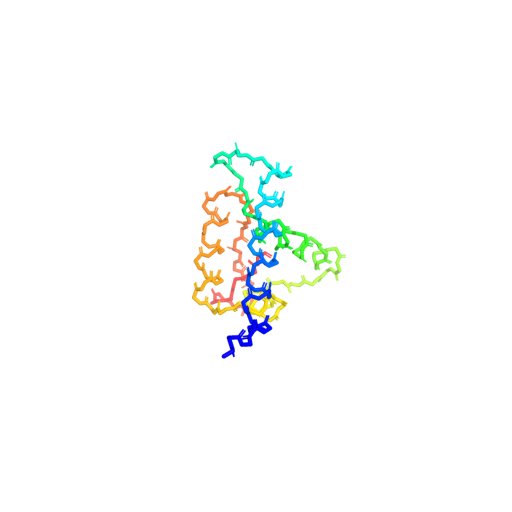.469 14.208 1.00 84.62 93 LEU A N 1
ATOM 753 C CA . LEU A 1 93 ? -6.866 -4.536 12.769 1.00 84.62 93 LEU A CA 1
ATOM 754 C C . LEU A 1 93 ? -7.193 -3.141 12.222 1.00 84.62 93 LEU A C 1
ATOM 756 O O . LEU A 1 93 ? -8.048 -2.428 12.743 1.00 84.62 93 LEU A O 1
ATOM 760 N N . LYS A 1 94 ? -6.490 -2.733 11.162 1.00 87.06 94 LYS A N 1
ATOM 761 C CA . LYS A 1 94 ? -6.727 -1.447 10.497 1.00 87.06 94 LYS A CA 1
ATOM 762 C C . LYS A 1 94 ? -7.120 -1.677 9.050 1.00 87.06 94 LYS A C 1
ATOM 764 O O . LYS A 1 94 ? -6.334 -2.250 8.291 1.00 87.06 94 LYS A O 1
ATOM 769 N N . LYS A 1 95 ? -8.317 -1.217 8.698 1.00 90.75 95 LYS A N 1
ATOM 770 C CA . LYS A 1 95 ? -8.778 -1.091 7.319 1.00 90.75 95 LYS A CA 1
ATOM 771 C C . LYS A 1 95 ? -8.051 0.076 6.654 1.00 90.75 95 LYS A C 1
ATOM 773 O O . LYS A 1 95 ? -7.713 1.055 7.325 1.00 90.75 95 LYS A O 1
ATOM 778 N N . ILE A 1 96 ? -7.777 -0.076 5.365 1.00 89.94 96 ILE A N 1
ATOM 779 C CA . ILE A 1 96 ? -7.205 0.960 4.496 1.00 89.94 96 ILE A CA 1
ATOM 780 C C . ILE A 1 96 ? -8.303 1.534 3.611 1.00 89.94 96 ILE A C 1
ATOM 782 O O . ILE A 1 96 ? -9.165 0.730 3.186 1.00 89.94 96 ILE A O 1
#

Radius of gyration: 16.87 Å; chains: 1; bounding box: 48×34×42 Å

Foldseek 3Di:
DPPCDVVVVVVVVVVVVQVVVCVVVDPDPLDDRPLRVVVLVVLVVCVVVVHWDFLVNSCVVVVNDSVVSVVSVVVCVVSVNDDWDADPVDNVTTTD

Organism: NCBI:txid2838566

Sequence (96 aa):
MYSDPVGRRIKIINNLMKRSMDKFFGQRPDRATLMHTWILGFLQNRQDAGKDTFQKDIEAEFSINRSTTSEMLKLMCKNGMISRVPVDYDARLKKI

InterPro domains:
  IPR000835 MarR-type HTH domain [PF12802] (33-92)
  IPR036388 Winged helix-like DNA-binding domain superfamily [G3DSA:1.10.10.10] (2-96)
  IPR036390 Winged helix DNA-binding domain superfamily [SSF46785] (5-96)